Protein AF-A0A453NES2-F1 (afdb_monomer)

Foldseek 3Di:
DPPPVVVLCVLLDPVVLLVLLVPLPVADPVLSVLCSVQSVDSVSSVVLSPDDSVVNRVVSVVVSVVVVVPDDD

Sequence (73 aa):
MEQKASNQGQQYSISRCMEVLHGMDDVSDEIKVLASDVLKDASSREFFLCYESRLRGLWLKKEVAKLGTQLPP

Structure (mmCIF, N/CA/C/O backbone):
data_AF-A0A453NES2-F1
#
_entry.id   AF-A0A453NES2-F1
#
loop_
_atom_site.group_PDB
_atom_site.id
_atom_site.type_symbol
_atom_site.label_atom_id
_atom_site.label_alt_id
_atom_site.label_comp_id
_atom_site.label_asym_id
_atom_site.label_entity_id
_atom_site.label_seq_id
_atom_s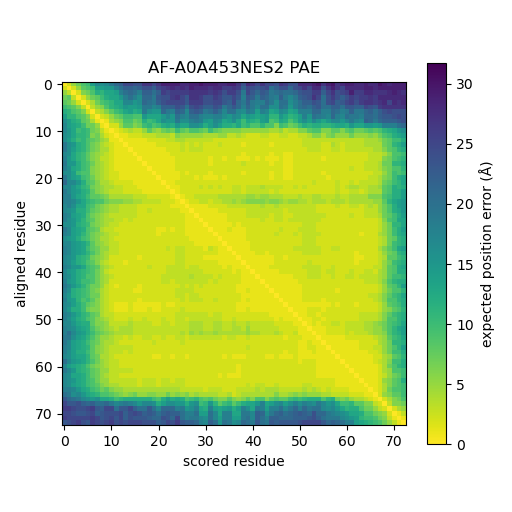ite.pdbx_PDB_ins_code
_atom_site.Cartn_x
_atom_site.Cartn_y
_atom_site.Cartn_z
_atom_site.occupancy
_atom_site.B_iso_or_equiv
_atom_site.auth_seq_id
_atom_site.auth_comp_id
_atom_site.auth_asym_id
_atom_site.auth_atom_id
_atom_site.pdbx_PDB_model_num
ATOM 1 N N . MET A 1 1 ? 26.859 7.128 -18.911 1.00 46.28 1 MET A N 1
ATOM 2 C CA . MET A 1 1 ? 26.255 6.299 -17.843 1.00 46.28 1 MET A CA 1
ATOM 3 C C . MET A 1 1 ? 24.833 6.808 -17.611 1.00 46.28 1 MET A C 1
ATOM 5 O O . MET A 1 1 ? 24.651 7.600 -16.708 1.00 46.28 1 MET A O 1
ATOM 9 N N . GLU A 1 2 ? 23.834 6.450 -18.427 1.00 49.34 2 GLU A N 1
ATOM 10 C CA . GLU A 1 2 ? 22.509 7.123 -18.350 1.00 49.34 2 GLU A CA 1
ATOM 11 C C . GLU A 1 2 ? 21.296 6.190 -18.529 1.00 49.34 2 GLU A C 1
ATOM 13 O O . GLU A 1 2 ? 20.187 6.642 -18.772 1.00 49.34 2 GLU A O 1
ATOM 18 N N . GLN A 1 3 ? 21.461 4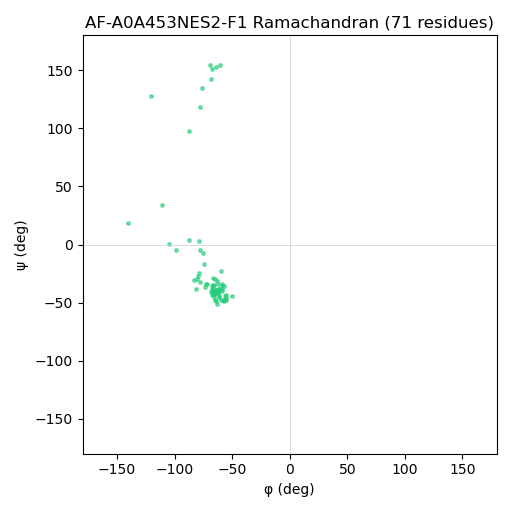.874 -18.354 1.00 44.91 3 GLN A N 1
ATOM 19 C CA . GLN A 1 3 ? 20.349 3.910 -18.480 1.00 44.91 3 GLN A CA 1
ATOM 20 C C . GLN A 1 3 ? 19.826 3.355 -17.141 1.00 44.91 3 GLN A C 1
ATOM 22 O O . GLN A 1 3 ? 18.907 2.544 -17.131 1.00 44.91 3 GLN A O 1
ATOM 27 N N . LYS A 1 4 ? 20.384 3.768 -15.993 1.00 46.62 4 LYS A N 1
ATOM 28 C CA . LYS A 1 4 ? 19.940 3.261 -14.677 1.00 46.62 4 LYS A CA 1
ATOM 29 C C . LYS A 1 4 ? 18.712 3.985 -14.110 1.00 46.62 4 LYS A C 1
ATOM 31 O O . LYS A 1 4 ? 17.922 3.348 -13.424 1.00 46.62 4 LYS A 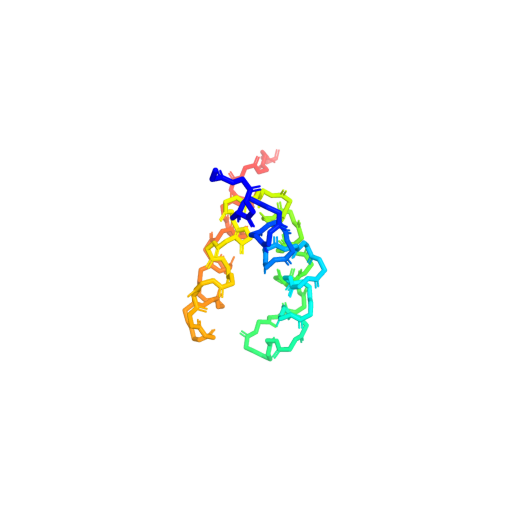O 1
ATOM 36 N N . ALA A 1 5 ? 18.518 5.268 -14.422 1.00 49.03 5 ALA A N 1
ATOM 37 C CA . ALA A 1 5 ? 17.396 6.047 -13.889 1.00 49.03 5 ALA A CA 1
ATOM 38 C C . ALA A 1 5 ? 16.042 5.655 -14.516 1.00 49.03 5 ALA A C 1
ATOM 40 O O . ALA A 1 5 ? 15.019 5.639 -13.834 1.00 49.03 5 ALA A O 1
ATOM 41 N N . SER A 1 6 ? 16.032 5.276 -15.797 1.00 50.12 6 SER A N 1
ATOM 42 C CA . SER A 1 6 ? 14.815 4.918 -16.537 1.00 50.12 6 SER A CA 1
ATOM 43 C C . SER A 1 6 ? 14.214 3.570 -16.114 1.00 50.12 6 SER A C 1
ATOM 45 O O . SER A 1 6 ? 12.993 3.455 -16.050 1.00 50.12 6 SER A O 1
ATOM 47 N N . ASN A 1 7 ? 15.037 2.581 -15.740 1.00 53.94 7 ASN A N 1
ATOM 48 C CA . ASN A 1 7 ? 14.538 1.284 -15.251 1.00 53.94 7 ASN A CA 1
ATOM 49 C C . ASN A 1 7 ? 14.045 1.331 -13.792 1.00 53.94 7 ASN A C 1
ATOM 51 O O . ASN A 1 7 ? 13.092 0.632 -13.449 1.00 53.94 7 ASN A O 1
ATOM 55 N N . GLN A 1 8 ? 14.643 2.167 -12.934 1.00 54.34 8 GLN A N 1
ATOM 56 C CA . GLN A 1 8 ? 14.196 2.324 -11.540 1.00 54.34 8 GLN A CA 1
ATOM 57 C C . GLN A 1 8 ? 12.801 2.964 -11.448 1.00 54.34 8 GLN A C 1
ATOM 59 O O . GLN A 1 8 ? 11.996 2.575 -10.602 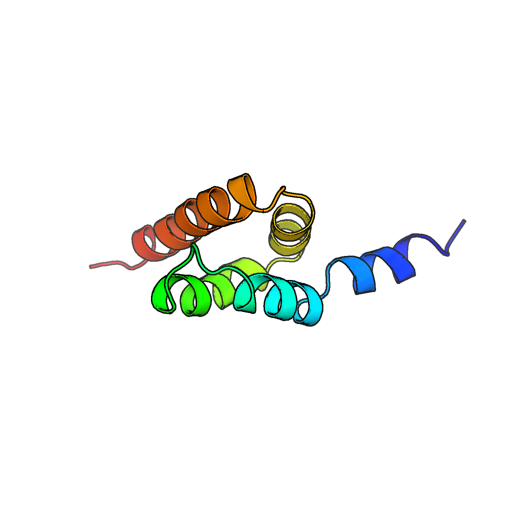1.00 54.34 8 GLN A O 1
ATOM 64 N N . GLY A 1 9 ? 12.476 3.885 -12.365 1.00 56.94 9 GLY A N 1
ATOM 65 C CA . GLY A 1 9 ? 11.158 4.527 -12.425 1.00 56.94 9 GLY A CA 1
ATOM 66 C C . GLY A 1 9 ? 10.003 3.557 -12.710 1.00 56.94 9 GLY A C 1
ATOM 67 O O . GLY A 1 9 ? 8.900 3.753 -12.202 1.00 56.94 9 GLY A O 1
ATOM 68 N N . GLN A 1 10 ? 10.248 2.483 -13.469 1.00 67.00 10 GLN A N 1
ATOM 69 C CA . GLN A 1 10 ? 9.253 1.427 -13.696 1.00 67.00 10 GLN A CA 1
ATOM 70 C C . GLN A 1 10 ? 9.188 0.431 -12.534 1.00 67.00 10 GLN A C 1
ATOM 72 O O . GLN A 1 10 ? 8.091 0.005 -12.158 1.00 67.00 10 GLN A O 1
ATOM 77 N N . GLN A 1 11 ? 10.343 0.098 -11.946 1.00 81.25 11 GLN A N 1
ATOM 78 C CA . GLN A 1 11 ? 10.450 -0.859 -10.844 1.00 81.25 11 GLN A CA 1
ATOM 79 C C . GLN A 1 11 ? 9.622 -0.432 -9.627 1.00 81.25 11 GLN A C 1
ATOM 81 O O . GLN A 1 11 ? 8.984 -1.283 -9.011 1.00 81.25 11 GLN A O 1
ATOM 86 N N . TYR A 1 12 ? 9.580 0.871 -9.325 1.00 89.44 12 TYR A N 1
ATOM 87 C CA . TYR A 1 12 ? 8.831 1.430 -8.193 1.00 89.44 12 TYR A CA 1
ATOM 88 C C . TYR A 1 12 ? 7.623 2.274 -8.612 1.00 89.44 12 TYR A C 1
ATOM 90 O O . TYR A 1 12 ? 7.284 3.281 -7.982 1.00 89.44 12 TYR A O 1
ATOM 98 N N . SER A 1 13 ? 6.980 1.887 -9.713 1.00 91.94 13 SER A N 1
ATOM 99 C CA . SER A 1 13 ? 5.770 2.554 -10.190 1.00 91.94 13 SER A CA 1
ATOM 100 C C . SER A 1 13 ? 4.586 2.344 -9.238 1.00 91.94 13 SER A C 1
ATOM 102 O O . SER A 1 13 ? 4.468 1.308 -8.582 1.00 91.94 13 SER A O 1
ATOM 104 N N . ILE A 1 14 ? 3.664 3.315 -9.199 1.00 93.31 14 ILE A N 1
ATOM 105 C CA . ILE A 1 14 ? 2.415 3.204 -8.425 1.00 93.31 14 ILE A CA 1
ATOM 106 C C . ILE A 1 14 ? 1.641 1.949 -8.841 1.00 93.31 14 ILE A C 1
ATOM 108 O O . ILE A 1 14 ? 1.184 1.208 -7.976 1.00 93.31 14 ILE A O 1
ATOM 112 N N . SER A 1 15 ? 1.548 1.668 -10.146 1.00 93.50 15 SER A N 1
ATOM 113 C CA . SER A 1 15 ? 0.860 0.479 -10.662 1.00 93.50 15 SER A CA 1
ATOM 114 C C . SER A 1 15 ? 1.426 -0.806 -10.063 1.00 93.50 15 SER A C 1
ATOM 116 O O . SER A 1 15 ? 0.666 -1.646 -9.587 1.00 93.50 15 SER A O 1
ATOM 118 N N . ARG A 1 16 ? 2.759 -0.921 -9.985 1.00 94.00 16 ARG A N 1
ATOM 119 C CA . ARG A 1 16 ? 3.405 -2.083 -9.372 1.00 94.00 16 ARG A CA 1
ATOM 120 C C . ARG A 1 16 ? 3.127 -2.182 -7.873 1.00 94.00 16 ARG A C 1
ATOM 122 O O . ARG A 1 16 ? 2.920 -3.282 -7.363 1.00 94.00 16 ARG A O 1
ATOM 129 N N . CYS A 1 17 ? 3.101 -1.056 -7.162 1.00 95.19 17 CYS A N 1
ATOM 130 C CA . CYS A 1 17 ? 2.713 -1.049 -5.754 1.00 95.19 17 CYS A CA 1
ATOM 131 C C . CYS A 1 17 ? 1.266 -1.528 -5.565 1.00 95.19 17 CYS A C 1
ATOM 133 O O . CYS A 1 17 ? 1.026 -2.330 -4.669 1.00 95.19 17 CYS A O 1
ATOM 135 N N . MET A 1 18 ? 0.330 -1.106 -6.423 1.00 94.25 18 MET A N 1
ATOM 136 C CA . MET A 1 18 ? -1.074 -1.529 -6.342 1.00 94.25 18 MET A CA 1
ATOM 137 C C . MET A 1 18 ? -1.253 -3.025 -6.613 1.00 94.25 18 MET A C 1
ATOM 139 O O . MET A 1 18 ? -1.968 -3.693 -5.873 1.00 94.25 18 MET A O 1
ATOM 143 N N . GLU A 1 19 ? -0.565 -3.577 -7.617 1.00 94.44 19 GLU A N 1
ATOM 144 C CA . GLU A 1 19 ? -0.564 -5.025 -7.880 1.00 94.44 19 GLU A CA 1
ATOM 145 C C . GLU A 1 19 ? -0.138 -5.826 -6.645 1.00 94.44 19 GLU A C 1
ATOM 147 O O . GLU A 1 19 ? -0.801 -6.788 -6.258 1.00 94.44 19 GLU A O 1
ATOM 152 N N . VAL A 1 20 ? 0.961 -5.409 -6.008 1.00 94.62 20 VAL A N 1
ATOM 153 C CA . VAL A 1 20 ? 1.474 -6.070 -4.805 1.00 94.62 20 VAL A CA 1
ATOM 154 C C . VAL A 1 20 ? 0.515 -5.882 -3.633 1.00 94.62 20 VAL A C 1
ATOM 156 O O . VAL A 1 20 ? 0.249 -6.845 -2.923 1.00 94.62 20 VAL A O 1
ATOM 159 N N . LEU A 1 21 ? -0.027 -4.676 -3.442 1.00 94.94 21 LEU A N 1
ATOM 160 C CA . LEU A 1 21 ? -0.948 -4.353 -2.353 1.00 94.94 21 LEU A CA 1
ATOM 161 C C . LEU A 1 21 ? -2.243 -5.170 -2.421 1.00 94.94 21 LEU A C 1
ATOM 163 O O . LEU A 1 21 ? -2.719 -5.650 -1.393 1.00 94.94 21 LEU A O 1
ATOM 167 N N . HIS A 1 22 ? -2.803 -5.362 -3.617 1.00 93.31 22 HIS A N 1
ATOM 168 C CA . HIS A 1 22 ? -4.008 -6.170 -3.794 1.00 93.31 22 HIS A CA 1
ATOM 169 C C . HIS A 1 22 ? -3.793 -7.628 -3.374 1.00 93.31 22 HIS A C 1
ATOM 171 O O . HIS A 1 22 ? -4.673 -8.190 -2.726 1.00 93.31 22 HIS A O 1
ATOM 177 N N . GLY A 1 23 ? -2.617 -8.197 -3.660 1.00 92.81 23 GLY A N 1
ATOM 178 C CA . GLY A 1 23 ? -2.251 -9.568 -3.286 1.00 92.81 23 GLY A CA 1
ATOM 179 C C . GLY A 1 23 ? 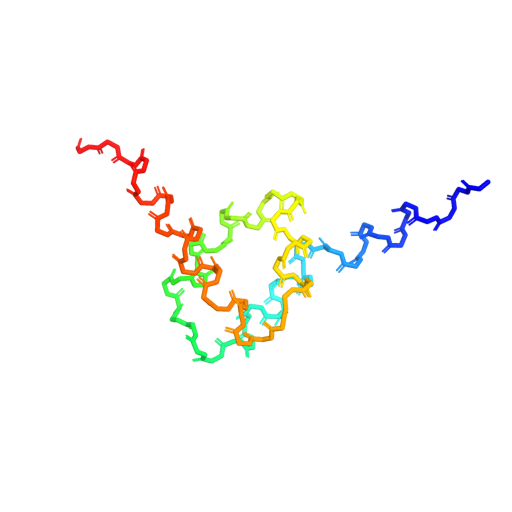-1.823 -9.766 -1.825 1.00 92.81 23 GLY A C 1
ATOM 180 O O . GLY A 1 23 ? -1.397 -10.861 -1.468 1.00 92.81 23 GLY A O 1
ATOM 181 N N . MET A 1 24 ? -1.872 -8.729 -0.980 1.00 93.12 24 MET A N 1
ATOM 182 C CA . MET A 1 24 ? -1.581 -8.852 0.453 1.00 93.12 24 MET A CA 1
ATOM 183 C C . MET A 1 24 ? -2.845 -9.242 1.221 1.00 93.12 24 MET A C 1
ATOM 185 O O . MET A 1 24 ? -3.661 -8.385 1.564 1.00 93.12 24 MET A O 1
ATOM 189 N N . ASP A 1 25 ? -3.008 -10.532 1.504 1.00 89.50 25 ASP A N 1
ATOM 190 C CA . ASP A 1 25 ? -4.164 -11.063 2.247 1.00 89.50 25 ASP A CA 1
ATOM 191 C C . ASP A 1 25 ? -4.108 -10.751 3.757 1.00 89.50 25 ASP A C 1
ATOM 193 O O . ASP A 1 25 ? -5.114 -10.816 4.458 1.00 89.50 25 ASP A O 1
ATOM 197 N N . ASP A 1 26 ? -2.935 -10.376 4.276 1.00 86.75 26 ASP A N 1
ATOM 198 C CA . ASP A 1 26 ? -2.680 -10.053 5.688 1.00 86.75 26 ASP A CA 1
ATOM 199 C C . ASP A 1 26 ? -2.949 -8.574 6.054 1.00 86.75 26 ASP A C 1
ATOM 201 O O . ASP A 1 26 ? -2.706 -8.122 7.189 1.00 86.75 26 ASP A O 1
ATOM 205 N N . VAL A 1 27 ? -3.447 -7.805 5.084 1.00 90.88 27 VAL A N 1
ATOM 206 C CA . VAL A 1 27 ? -3.778 -6.382 5.192 1.00 90.88 27 VAL A CA 1
ATOM 207 C C . VAL A 1 27 ? -5.265 -6.192 4.896 1.00 90.88 27 VAL A C 1
ATOM 209 O O . VAL A 1 27 ? -5.756 -6.641 3.865 1.00 90.88 27 VAL A O 1
ATOM 212 N N . SER A 1 28 ? -5.983 -5.509 5.792 1.00 91.94 28 SER A N 1
ATOM 213 C CA . SER A 1 28 ? -7.408 -5.211 5.611 1.00 91.94 28 SER A CA 1
ATOM 214 C C . SER A 1 28 ? -7.646 -4.198 4.491 1.00 91.94 28 SER A C 1
ATOM 216 O O . SER A 1 28 ? -6.796 -3.347 4.219 1.00 91.94 28 SER A O 1
ATOM 218 N N . ASP A 1 29 ? -8.834 -4.239 3.889 1.00 92.81 29 ASP A N 1
ATOM 219 C CA . ASP A 1 29 ? -9.209 -3.339 2.791 1.00 92.81 29 ASP A CA 1
ATOM 220 C C . ASP A 1 29 ? -9.132 -1.857 3.184 1.00 92.81 29 ASP A C 1
ATOM 222 O O . ASP A 1 29 ? -8.681 -1.034 2.393 1.00 92.81 29 ASP A O 1
ATOM 226 N N . GLU A 1 30 ? -9.469 -1.515 4.430 1.00 91.38 30 GLU A N 1
ATOM 227 C CA . GLU A 1 30 ? -9.315 -0.156 4.963 1.00 91.38 30 GLU A CA 1
ATOM 228 C C . GLU A 1 30 ? -7.857 0.328 4.889 1.00 91.38 30 GLU A C 1
ATOM 230 O O . GLU A 1 30 ? -7.575 1.412 4.378 1.00 91.38 30 GLU A O 1
ATOM 235 N N . ILE A 1 31 ? -6.905 -0.504 5.325 1.00 92.19 31 ILE A N 1
ATOM 236 C CA . ILE A 1 31 ? -5.478 -0.175 5.254 1.00 92.19 31 ILE A CA 1
ATOM 237 C C . ILE A 1 31 ? -5.006 -0.125 3.796 1.00 92.19 31 ILE A C 1
ATOM 239 O O . ILE A 1 31 ? -4.180 0.724 3.467 1.00 92.19 31 ILE A O 1
ATOM 243 N N . LYS A 1 32 ? -5.534 -0.979 2.906 1.00 93.31 32 LYS A N 1
ATOM 244 C CA . LYS A 1 32 ? -5.224 -0.928 1.464 1.00 93.31 32 LYS A CA 1
ATOM 245 C C . LYS A 1 32 ? -5.687 0.387 0.830 1.00 93.31 32 LYS A C 1
ATOM 247 O O . LYS A 1 32 ? -4.945 0.978 0.052 1.00 93.31 32 LYS A O 1
ATOM 252 N N . VAL A 1 33 ? -6.870 0.885 1.191 1.00 93.44 33 VAL A N 1
ATOM 253 C CA . VAL A 1 33 ? -7.357 2.187 0.712 1.00 93.44 33 VAL A CA 1
ATOM 254 C C . VAL A 1 33 ? -6.439 3.308 1.202 1.00 93.44 33 VAL A C 1
ATOM 256 O O . VAL A 1 33 ? -5.922 4.069 0.381 1.00 93.44 33 VAL A O 1
ATOM 259 N N . LEU A 1 34 ? -6.158 3.360 2.508 1.00 93.12 34 LEU A N 1
ATOM 260 C CA . LEU A 1 34 ? -5.319 4.399 3.122 1.00 93.12 34 LEU A CA 1
ATOM 261 C C . LEU A 1 34 ? -3.856 4.357 2.648 1.00 93.12 34 LEU A C 1
ATOM 263 O O . LEU A 1 34 ? -3.191 5.387 2.546 1.00 93.12 34 LEU A O 1
ATOM 267 N N . ALA A 1 35 ? -3.346 3.180 2.290 1.00 92.94 35 ALA A N 1
ATOM 268 C CA . ALA A 1 35 ? -2.016 3.018 1.711 1.00 92.94 35 ALA A CA 1
ATOM 269 C C . ALA A 1 35 ? -1.823 3.785 0.397 1.00 92.94 35 ALA A C 1
ATOM 271 O O . ALA A 1 35 ? -0.689 4.126 0.056 1.00 92.94 35 ALA A O 1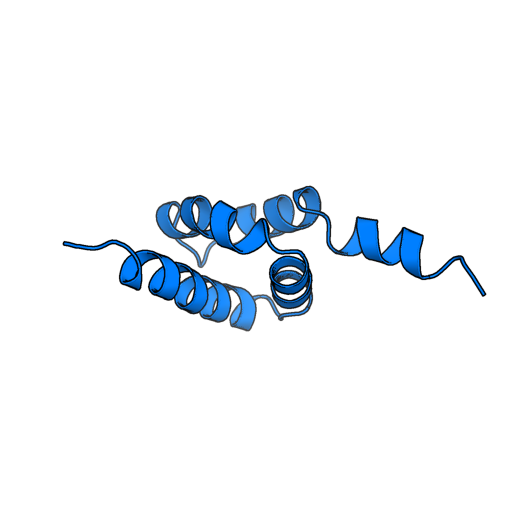
ATOM 272 N N . SER A 1 36 ? -2.905 4.106 -0.318 1.00 91.06 36 SER A N 1
ATOM 273 C CA . SER A 1 36 ? -2.845 4.940 -1.522 1.00 91.06 36 SER A CA 1
ATOM 274 C C . SER A 1 36 ? -2.208 6.302 -1.240 1.00 91.06 36 SER A C 1
ATOM 276 O O . SER A 1 36 ? -1.472 6.811 -2.083 1.00 91.06 36 SER A O 1
ATOM 278 N N . ASP A 1 37 ? -2.438 6.877 -0.056 1.00 92.50 37 ASP A N 1
ATOM 279 C CA . ASP A 1 37 ? -1.846 8.157 0.341 1.00 92.50 37 ASP A CA 1
ATOM 280 C C . ASP A 1 37 ? -0.355 8.033 0.663 1.00 92.50 37 ASP A C 1
ATOM 282 O O . ASP A 1 37 ? 0.428 8.902 0.282 1.00 92.50 37 ASP A O 1
ATOM 286 N N . VAL A 1 38 ? 0.060 6.915 1.266 1.00 94.06 38 VAL A N 1
ATOM 287 C CA . VAL A 1 38 ? 1.475 6.600 1.529 1.00 94.06 38 VAL A CA 1
ATOM 288 C C . VAL A 1 38 ? 2.243 6.395 0.215 1.00 94.06 38 VAL A C 1
ATOM 290 O O . VAL A 1 38 ? 3.348 6.901 0.041 1.00 94.06 38 VAL A O 1
ATOM 293 N N . LEU A 1 39 ? 1.653 5.690 -0.753 1.00 94.25 39 LEU A N 1
ATOM 294 C CA . LEU A 1 39 ? 2.313 5.312 -2.011 1.00 94.25 39 LEU A CA 1
ATOM 295 C C . LEU A 1 39 ? 2.396 6.447 -3.052 1.00 94.25 39 LEU A C 1
ATOM 297 O O . LEU A 1 39 ? 3.045 6.284 -4.092 1.00 94.25 39 LEU A O 1
ATOM 301 N N . LYS A 1 40 ? 1.792 7.614 -2.790 1.00 91.56 40 LYS A N 1
ATOM 302 C CA . LYS A 1 40 ? 2.014 8.833 -3.595 1.00 91.56 40 LYS A CA 1
ATOM 303 C C . LYS A 1 40 ? 3.476 9.282 -3.535 1.00 91.56 40 LYS A C 1
ATOM 305 O O . LYS A 1 40 ? 4.012 9.749 -4.544 1.00 91.56 40 LYS A O 1
ATOM 310 N N . ASP A 1 41 ? 4.138 9.079 -2.398 1.00 92.38 41 ASP A N 1
ATOM 311 C CA . ASP A 1 41 ? 5.553 9.394 -2.224 1.00 92.38 41 ASP A CA 1
ATOM 312 C C . ASP A 1 41 ? 6.461 8.353 -2.903 1.00 92.38 41 ASP A C 1
ATOM 314 O O . ASP A 1 41 ? 6.266 7.143 -2.789 1.00 92.38 41 ASP A O 1
ATOM 318 N N . ALA A 1 42 ? 7.474 8.830 -3.630 1.00 90.75 42 ALA A N 1
ATOM 319 C CA . ALA A 1 42 ? 8.373 7.969 -4.397 1.00 90.75 42 ALA A CA 1
ATOM 320 C C . ALA A 1 42 ? 9.260 7.090 -3.513 1.00 90.75 42 ALA A C 1
ATOM 322 O O . ALA A 1 42 ? 9.451 5.914 -3.825 1.00 90.75 42 ALA A O 1
ATOM 323 N N . SER A 1 43 ? 9.738 7.631 -2.394 1.00 91.81 43 SER A N 1
ATOM 324 C CA . SER A 1 43 ? 10.586 6.891 -1.455 1.00 91.81 43 SER A CA 1
ATOM 325 C C . SER A 1 43 ? 9.785 5.781 -0.775 1.00 91.81 43 SER A C 1
ATOM 327 O O . SER A 1 43 ? 10.246 4.651 -0.634 1.00 91.81 43 SER A O 1
ATOM 329 N N . SER A 1 44 ? 8.538 6.078 -0.421 1.00 94.12 44 SER A N 1
ATOM 330 C CA . SER A 1 44 ? 7.591 5.140 0.178 1.00 94.12 44 SER A CA 1
ATOM 331 C C . SER A 1 44 ? 7.291 3.956 -0.742 1.00 94.12 44 SER A C 1
ATOM 333 O O . SER A 1 44 ? 7.224 2.821 -0.270 1.00 94.12 44 SER A O 1
ATOM 335 N N . ARG A 1 45 ? 7.187 4.177 -2.060 1.00 94.88 45 ARG A N 1
ATOM 336 C CA . ARG A 1 45 ? 7.050 3.084 -3.041 1.00 94.88 45 ARG A CA 1
ATOM 337 C C . ARG A 1 45 ? 8.271 2.176 -3.091 1.00 94.88 45 ARG A C 1
ATOM 339 O O . ARG A 1 45 ? 8.118 0.956 -3.164 1.00 94.88 45 ARG A O 1
ATOM 346 N N . GLU A 1 46 ? 9.466 2.756 -3.039 1.00 93.81 46 GLU A N 1
ATOM 347 C CA . GLU A 1 46 ? 10.711 1.990 -3.010 1.00 93.81 46 GLU A CA 1
ATOM 348 C C . GLU A 1 46 ? 10.807 1.145 -1.736 1.00 93.81 46 GLU A C 1
ATOM 350 O O . GLU A 1 46 ? 11.006 -0.066 -1.825 1.00 93.81 46 GLU A O 1
ATOM 355 N N . PHE A 1 47 ? 10.558 1.728 -0.559 1.00 93.69 47 PHE A N 1
ATOM 356 C CA . PHE A 1 47 ? 10.518 0.968 0.693 1.00 93.69 47 PHE A CA 1
ATOM 357 C C . PHE A 1 47 ? 9.484 -0.161 0.643 1.00 93.69 47 PHE A C 1
ATOM 359 O O . PHE A 1 47 ? 9.811 -1.308 0.949 1.00 93.69 47 PHE A O 1
ATOM 366 N N . PHE A 1 48 ? 8.259 0.133 0.201 1.00 95.44 48 PHE A N 1
ATOM 367 C CA . PHE A 1 48 ? 7.182 -0.849 0.099 1.00 95.44 48 PHE A CA 1
ATOM 368 C C . PHE A 1 48 ? 7.569 -2.066 -0.755 1.00 95.44 48 PHE A C 1
ATOM 370 O O . PHE A 1 48 ? 7.345 -3.209 -0.348 1.00 95.44 48 PHE A O 1
ATOM 377 N N . LEU A 1 49 ? 8.169 -1.840 -1.927 1.00 94.69 49 LEU A N 1
ATOM 378 C CA . LEU A 1 49 ? 8.531 -2.917 -2.852 1.00 94.69 49 LEU A CA 1
ATOM 379 C C . LEU A 1 49 ? 9.827 -3.640 -2.468 1.00 94.69 49 LEU A C 1
ATOM 381 O O . LEU A 1 49 ? 9.959 -4.822 -2.779 1.00 94.69 49 LEU A O 1
ATOM 385 N N . CYS A 1 50 ? 10.744 -2.975 -1.764 1.00 94.12 50 CYS A N 1
ATOM 386 C CA . CYS A 1 50 ? 11.983 -3.583 -1.273 1.00 94.12 50 CYS A CA 1
ATOM 387 C C . CYS A 1 50 ? 11.785 -4.437 -0.012 1.00 94.12 50 CYS A C 1
ATOM 389 O O . CYS A 1 50 ? 12.579 -5.343 0.238 1.00 94.12 50 CYS A O 1
ATOM 391 N N . TYR A 1 51 ? 10.741 -4.190 0.786 1.00 94.75 51 TYR A N 1
ATOM 392 C CA . TYR A 1 51 ? 10.425 -5.049 1.927 1.00 94.75 51 TYR A CA 1
ATOM 393 C C . TYR A 1 51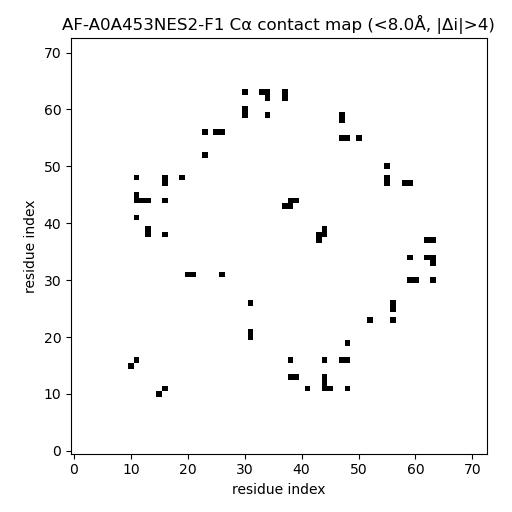 ? 9.951 -6.436 1.491 1.00 94.75 51 TYR A C 1
ATOM 395 O O . TYR A 1 51 ? 9.163 -6.581 0.556 1.00 94.75 51 TYR A O 1
ATOM 403 N N . GLU A 1 52 ? 10.357 -7.465 2.238 1.00 91.38 52 GLU A N 1
ATOM 404 C CA . GLU A 1 52 ? 9.740 -8.791 2.164 1.00 91.38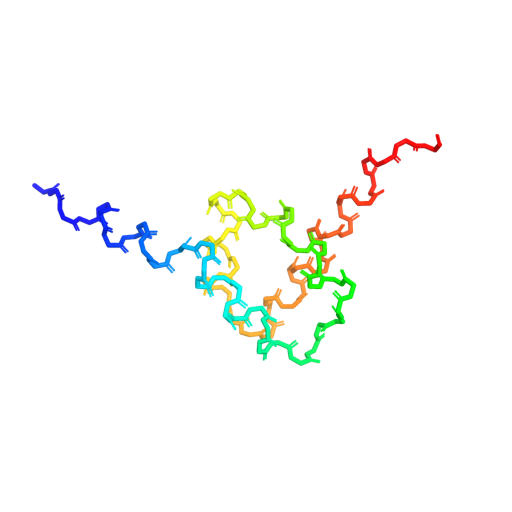 52 GLU A CA 1
ATOM 405 C C . GLU A 1 52 ? 8.251 -8.727 2.526 1.00 91.38 52 GLU A C 1
ATOM 407 O O . GLU A 1 52 ? 7.834 -7.880 3.320 1.00 91.38 52 GLU A O 1
ATOM 412 N N . SER A 1 53 ? 7.454 -9.675 2.019 1.00 87.62 53 SER A N 1
ATOM 413 C CA . SER A 1 53 ? 5.992 -9.685 2.204 1.00 87.62 53 SER A CA 1
ATOM 414 C C . SER A 1 53 ? 5.567 -9.513 3.665 1.00 87.62 53 SER A C 1
ATOM 416 O O . SER A 1 53 ? 4.713 -8.684 3.967 1.00 87.62 53 SER A O 1
ATOM 418 N N . ARG A 1 54 ? 6.236 -10.220 4.587 1.00 87.88 54 ARG A N 1
ATOM 419 C CA . ARG A 1 54 ? 5.961 -10.152 6.030 1.00 87.88 54 ARG A CA 1
ATOM 420 C C . ARG A 1 54 ? 6.224 -8.767 6.630 1.00 87.88 54 ARG A C 1
ATOM 422 O O . ARG A 1 54 ? 5.495 -8.329 7.514 1.00 87.88 54 ARG A O 1
ATOM 429 N N . LEU A 1 55 ? 7.287 -8.091 6.195 1.00 94.19 55 LEU A N 1
ATOM 430 C CA . LEU A 1 55 ? 7.666 -6.773 6.719 1.00 94.19 55 LEU A CA 1
ATOM 431 C C . LEU A 1 55 ? 6.839 -5.655 6.085 1.00 94.19 55 LEU A C 1
ATOM 433 O O . LEU A 1 55 ? 6.552 -4.655 6.739 1.00 94.19 55 LEU A O 1
ATOM 437 N N . ARG A 1 56 ? 6.406 -5.856 4.840 1.00 94.75 56 ARG A N 1
ATOM 438 C CA . ARG A 1 56 ? 5.625 -4.894 4.069 1.00 94.75 56 ARG A CA 1
ATOM 439 C C . ARG A 1 56 ? 4.300 -4.549 4.744 1.00 94.75 56 ARG A C 1
ATOM 441 O O . ARG A 1 56 ? 4.003 -3.370 4.905 1.00 94.75 56 ARG A O 1
ATOM 448 N N . GLY A 1 57 ? 3.542 -5.549 5.201 1.00 92.56 57 GLY A N 1
ATOM 449 C CA . GLY A 1 57 ? 2.269 -5.326 5.899 1.00 92.56 57 GLY A CA 1
ATOM 450 C C . GLY A 1 57 ? 2.440 -4.577 7.223 1.00 92.56 57 GLY A C 1
ATOM 451 O O . GLY A 1 57 ? 1.654 -3.685 7.543 1.00 92.56 57 GLY A O 1
ATOM 452 N N . LEU A 1 58 ? 3.504 -4.885 7.974 1.00 93.94 58 LEU A N 1
ATOM 453 C CA . LEU A 1 58 ? 3.834 -4.198 9.229 1.00 93.94 58 LEU A CA 1
ATOM 454 C C . LEU A 1 58 ? 4.216 -2.735 8.996 1.00 93.94 58 LEU A C 1
ATOM 456 O O . LEU A 1 58 ? 3.742 -1.847 9.704 1.00 93.94 58 LEU A O 1
ATOM 460 N N . TRP A 1 59 ? 5.055 -2.485 7.993 1.00 95.56 59 TRP A N 1
ATOM 461 C CA . TRP A 1 59 ? 5.451 -1.137 7.610 1.00 95.56 59 TRP A CA 1
ATOM 462 C C . TRP A 1 59 ? 4.242 -0.310 7.159 1.00 95.56 59 TRP A C 1
ATOM 464 O O . TRP A 1 59 ? 4.059 0.808 7.631 1.00 95.56 59 TRP A O 1
ATOM 474 N N . LEU A 1 60 ? 3.360 -0.888 6.341 1.00 94.12 60 LEU A N 1
ATOM 475 C CA . LEU A 1 60 ? 2.177 -0.197 5.835 1.00 94.12 60 LEU A CA 1
ATOM 476 C C . LEU A 1 60 ? 1.230 0.230 6.963 1.00 94.12 60 LEU A C 1
ATOM 478 O O . LEU A 1 60 ? 0.805 1.380 7.008 1.00 94.12 60 LEU A O 1
ATOM 482 N N . LYS A 1 61 ? 0.960 -0.670 7.920 1.00 92.69 61 LYS A N 1
ATOM 483 C CA . LYS A 1 61 ? 0.141 -0.375 9.110 1.00 92.69 61 LYS A CA 1
ATOM 484 C C . LYS A 1 61 ? 0.737 0.777 9.925 1.00 92.69 61 LYS A C 1
ATOM 486 O O . LYS A 1 61 ? 0.000 1.643 10.389 1.00 92.69 61 LYS A O 1
ATOM 491 N N . LYS A 1 62 ? 2.069 0.821 10.059 1.00 94.50 62 LYS A N 1
ATOM 492 C CA . LYS A 1 62 ? 2.782 1.916 10.732 1.00 94.50 62 LYS A CA 1
ATOM 493 C C . LYS A 1 62 ? 2.632 3.245 9.988 1.00 94.50 62 LYS A C 1
ATOM 495 O O . LYS A 1 62 ? 2.355 4.249 10.634 1.00 94.50 62 LYS A O 1
ATOM 500 N N . GLU A 1 63 ? 2.829 3.276 8.671 1.00 94.50 63 GLU A N 1
ATOM 501 C CA . GLU A 1 63 ? 2.730 4.523 7.899 1.00 94.50 63 GLU A CA 1
ATOM 502 C C . GLU A 1 63 ? 1.291 5.042 7.829 1.00 94.50 63 GLU A C 1
ATOM 504 O O . GLU A 1 63 ? 1.062 6.230 8.036 1.00 94.50 63 GLU A O 1
ATOM 509 N N . VAL A 1 64 ? 0.310 4.155 7.653 1.00 92.06 64 VAL A N 1
ATOM 510 C CA . VAL A 1 64 ? -1.112 4.523 7.671 1.00 92.06 64 VAL A CA 1
ATOM 511 C C . VAL A 1 64 ? -1.536 5.072 9.038 1.00 92.06 64 VAL A C 1
ATOM 513 O O . VAL A 1 64 ? -2.228 6.085 9.099 1.00 92.06 64 VAL A O 1
ATOM 516 N N . ALA A 1 65 ? -1.070 4.483 10.144 1.00 90.81 65 ALA A N 1
ATOM 517 C CA . ALA A 1 65 ? -1.349 5.009 11.482 1.00 90.81 65 ALA A CA 1
ATOM 518 C C . ALA A 1 65 ? -0.839 6.451 11.674 1.00 90.81 65 ALA A C 1
ATOM 520 O O . ALA A 1 65 ? -1.495 7.248 12.345 1.00 90.81 65 ALA A O 1
ATOM 521 N N . LYS A 1 66 ? 0.289 6.823 11.049 1.00 89.69 66 LYS A N 1
ATOM 522 C CA . LYS A 1 66 ? 0.800 8.205 11.095 1.00 89.69 66 LYS A CA 1
ATOM 523 C C . LYS A 1 66 ? -0.129 9.193 10.388 1.00 89.69 66 LYS A C 1
ATOM 525 O O . LYS A 1 66 ? -0.265 10.319 10.863 1.00 89.69 66 LYS A O 1
ATOM 530 N N . LEU A 1 67 ? -0.794 8.779 9.305 1.00 85.00 67 LEU A N 1
ATOM 531 C CA . LEU A 1 67 ? -1.760 9.626 8.595 1.00 85.00 67 LEU A CA 1
ATOM 532 C C . LEU A 1 67 ? -2.947 9.988 9.498 1.00 85.00 67 LEU A C 1
ATOM 534 O O . LEU A 1 67 ? -3.361 11.143 9.545 1.00 85.00 67 LEU A O 1
ATOM 538 N N . GLY A 1 68 ? -3.438 9.022 10.282 1.00 70.12 68 GLY A N 1
ATOM 539 C CA . GLY A 1 68 ? -4.525 9.236 11.244 1.00 70.12 68 GLY A CA 1
ATOM 540 C C . GLY A 1 68 ? -4.152 10.165 12.405 1.00 70.12 68 GLY A C 1
ATOM 541 O O . GLY A 1 68 ? -5.006 10.885 12.908 1.00 70.12 68 GLY A O 1
ATOM 542 N N . THR A 1 69 ? -2.875 10.218 12.801 1.00 58.78 69 THR A N 1
ATOM 543 C CA . THR A 1 69 ? -2.404 11.149 13.848 1.00 58.78 69 THR A CA 1
ATOM 544 C C . THR A 1 69 ? -2.266 12.605 13.386 1.00 58.78 69 THR A C 1
ATOM 546 O O . THR A 1 69 ? -2.014 13.475 14.215 1.00 58.78 69 THR A O 1
ATOM 549 N N . GLN A 1 70 ? -2.420 12.887 12.086 1.00 52.78 70 GLN A N 1
ATOM 550 C CA . GLN A 1 70 ? -2.357 14.244 11.524 1.00 52.78 70 GLN A CA 1
ATOM 551 C C . GLN A 1 70 ? -3.727 14.890 11.268 1.00 52.78 70 GLN A C 1
ATOM 553 O O . GLN A 1 70 ? -3.767 16.063 10.897 1.00 52.78 70 GLN A O 1
ATOM 558 N N . LEU A 1 71 ? -4.840 14.180 11.473 1.00 44.09 71 LEU A N 1
ATOM 559 C CA . LEU A 1 71 ? -6.166 14.798 11.442 1.00 44.09 71 LEU A CA 1
ATOM 560 C C . LEU A 1 71 ? -6.405 15.534 12.773 1.00 44.09 71 LEU A C 1
ATOM 562 O O . LEU A 1 71 ? -6.366 14.890 13.823 1.00 44.09 71 LEU A O 1
ATOM 566 N N . PRO A 1 72 ? -6.604 16.869 12.769 1.00 42.72 72 PRO A N 1
ATOM 567 C CA . PRO A 1 72 ? -7.003 17.573 13.979 1.00 42.72 72 PRO A CA 1
ATOM 568 C C . PRO A 1 72 ? -8.398 17.094 14.429 1.00 42.72 72 PRO A C 1
ATOM 570 O O . PRO A 1 72 ? -9.171 16.639 13.581 1.00 42.72 72 PRO A O 1
ATOM 573 N N . PRO A 1 73 ? -8.697 17.165 15.741 1.00 51.91 73 PRO A N 1
ATOM 574 C CA . PRO A 1 73 ? -9.999 16.793 16.295 1.00 51.91 73 PRO A CA 1
ATOM 575 C C . PRO A 1 73 ? -11.158 17.614 15.719 1.00 51.91 73 PRO A C 1
ATOM 577 O O . PRO A 1 73 ? -10.930 18.787 15.336 1.00 51.91 73 PRO A O 1
#

Mean predicted aligned error: 6.9 Å

pLDDT: mean 83.68, std 17.09, range [42.72, 95.56]

Organism: Aegilops tauschii subsp. strangulata (NCBI:txid200361)

Solvent-accessible surface area (backbone atoms only — not comparable to full-atom values): 4402 Å² total; per-residue (Å²): 143,82,70,67,67,68,56,51,57,60,72,44,26,62,69,56,50,49,59,54,55,71,72,38,86,91,51,55,69,69,57,58,60,50,40,53,68,54,46,70,41,68,67,49,26,44,53,51,70,71,40,54,75,79,54,29,53,55,51,48,56,54,56,43,53,54,58,63,74,68,60,78,134

Radius of gyration: 13.32 Å; Cα contacts (8 Å, |Δi|>4): 40; chains: 1; bounding box: 36×29×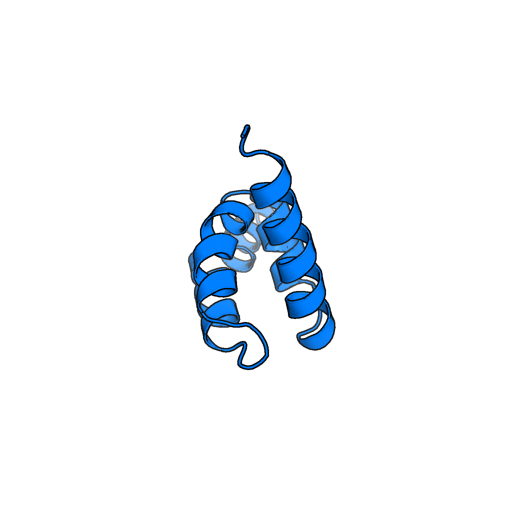35 Å

Nearest PDB structures (foldseek):
  6k6a-assembly1_C  TM=5.151E-01  e=8.559E+00  Staphylococcus aureus

Secondary structure (DSSP, 8-state):
--SHHHHHHHHT-HHHHHHHHHT-TTS-HHHHHHHHHHTTSHHHHHHHHHS-HHHHHHHHHHHHHHHHTTS--